Protein AF-A0A9P8F669-F1 (afdb_monomer_lite)

Radius of gyration: 32.24 Å; chains: 1; bounding box: 58×92×67 Å

Foldseek 3Di:
DDDDDDDDPPPPPPPDPCPPDDPPPPVVCPPPDDDDDDPDDDDPVNLVVLQPPPDPPPPDDDDDDDDDDDPDPDFDWHWDWDQDPNDIDIDTHTDDDPDVPDPDPPPPPDPVNVVVVVVVVVVVVVVVCPVLAVHWDWDDDPQWIWIQGPPPGIDIDGFDDDDPPDDGPPDD

InterPro domains:
  IPR009011 Mannose-6-phosphate receptor binding domain superfamily [G3DSA:2.70.130.10] (133-169)
  IPR012913 Protein OS9-like domain [PF07915] (134-159)
  IPR045149 Protein OS-9-like [PTHR15414] (5-159)

Sequence (172 aa):
MRSFWALPAVLRLVVAAQNSFSVQDDVLAFPQFSVDFPEGHVSTLQAQEKLDLPTSDSDSDLSHRDTNPPASDKPQYDYEELVLANQHYLCQIPRLVDQPPSSHPNETLSKQDHEKELARANTRGWQLLKGMQGNCIYYWSGWWSYRYCYGQGVKQFHQLPPSQGVPVYPPV

Secondary structure (DSSP, 8-state):
----------------------TT--TTS-S-------SS---HHHHHHHHHS--S-----------------SPPEEEEEEEETTEEEEEEEE-----SS-S--TT---HHHHHHHHHHHHHHHHHHHGGGTT-EEEEEETTEEEEEETTTEEEEEPPPPP-TTS--SS--

Structure (mmCIF, N/CA/C/O backbone):
data_AF-A0A9P8F669-F1
#
_entry.id   AF-A0A9P8F669-F1
#
loop_
_atom_site.group_PDB
_atom_site.id
_atom_site.type_symbol
_atom_site.label_atom_id
_atom_site.label_alt_id
_atom_site.label_comp_id
_atom_site.label_asym_id
_atom_site.label_entity_id
_atom_site.label_seq_id
_atom_site.pdbx_PDB_ins_code
_atom_site.Cartn_x
_atom_site.Cartn_y
_atom_site.Cartn_z
_atom_site.occupancy
_atom_site.B_iso_or_equiv
_atom_site.auth_seq_id
_atom_site.auth_comp_id
_atom_site.auth_asym_id
_atom_site.auth_atom_id
_atom_site.pdbx_PDB_model_num
ATOM 1 N N . MET A 1 1 ? -30.366 65.602 -16.262 1.00 43.53 1 MET A N 1
ATOM 2 C CA . MET A 1 1 ? -29.744 64.538 -17.089 1.00 43.53 1 MET A CA 1
ATOM 3 C C . MET A 1 1 ? -28.293 64.440 -16.623 1.00 43.53 1 MET A C 1
ATOM 5 O O . MET A 1 1 ? -27.642 65.464 -16.648 1.00 43.53 1 MET A O 1
ATOM 9 N N . ARG A 1 2 ? -27.724 63.351 -16.104 1.00 46.19 2 ARG A N 1
ATOM 10 C CA . ARG A 1 2 ? -27.931 61.909 -16.291 1.00 46.19 2 ARG A CA 1
ATOM 11 C C . ARG A 1 2 ? -27.556 61.217 -14.970 1.00 46.19 2 ARG A C 1
ATOM 13 O O . ARG A 1 2 ? -26.589 61.619 -14.333 1.00 46.19 2 ARG A O 1
ATOM 20 N N . SER A 1 3 ? -28.336 60.220 -14.568 1.00 47.25 3 SER A N 1
ATOM 21 C CA . SER A 1 3 ? -28.068 59.402 -13.383 1.00 47.25 3 SER A CA 1
ATOM 22 C C . SER A 1 3 ? -27.142 58.250 -13.784 1.00 47.25 3 SER A C 1
ATOM 24 O O . SER A 1 3 ? -27.431 57.562 -14.765 1.00 47.25 3 SER A O 1
ATOM 26 N N . PHE A 1 4 ? -26.023 58.068 -13.083 1.00 52.44 4 PHE A N 1
ATOM 27 C CA . PHE A 1 4 ? -25.123 56.932 -13.285 1.00 52.44 4 PHE A CA 1
ATOM 28 C C . PHE A 1 4 ? -25.533 55.814 -12.329 1.00 52.44 4 PHE A C 1
ATOM 30 O O . PHE A 1 4 ? -25.301 55.889 -11.126 1.00 52.44 4 PHE A O 1
ATOM 37 N N . TRP A 1 5 ? -26.170 54.783 -12.877 1.00 53.81 5 TRP A N 1
ATOM 38 C CA . 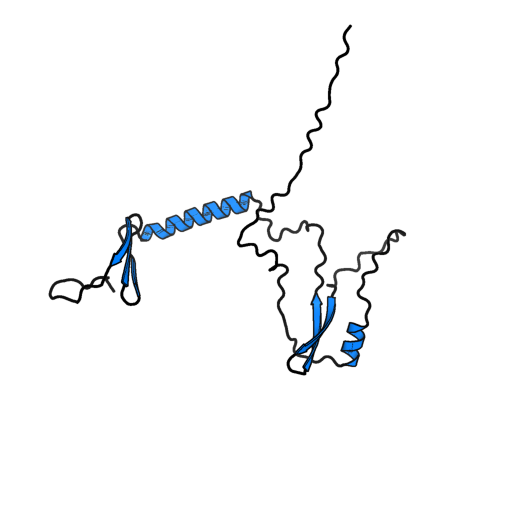TRP A 1 5 ? -26.433 53.537 -12.170 1.00 53.81 5 TRP A CA 1
ATOM 39 C C . TRP A 1 5 ? -25.140 52.720 -12.116 1.00 53.81 5 TRP A C 1
ATOM 41 O O . TRP A 1 5 ? -24.683 52.224 -13.143 1.00 53.81 5 TRP A O 1
ATOM 51 N N . ALA A 1 6 ? -24.549 52.581 -10.931 1.00 58.72 6 ALA A N 1
ATOM 52 C CA . ALA A 1 6 ? -23.499 51.602 -10.677 1.00 58.72 6 ALA A CA 1
ATOM 53 C C . ALA A 1 6 ? -24.143 50.364 -10.038 1.00 58.72 6 ALA A C 1
ATOM 55 O O . ALA A 1 6 ? -24.607 50.413 -8.901 1.00 58.72 6 ALA A O 1
ATOM 56 N N . LEU A 1 7 ? -24.214 49.266 -10.790 1.00 55.38 7 LEU A N 1
ATOM 57 C CA . LEU A 1 7 ? -24.620 47.957 -10.276 1.00 55.38 7 LEU A CA 1
ATOM 58 C C . LEU A 1 7 ? -23.427 47.317 -9.547 1.00 55.38 7 LEU A C 1
ATOM 60 O O . LEU A 1 7 ? -22.376 47.153 -10.171 1.00 55.38 7 LEU A O 1
ATOM 64 N N . PRO A 1 8 ? -23.545 46.919 -8.268 1.00 56.56 8 PRO A N 1
ATOM 65 C CA . PRO A 1 8 ? -22.508 46.134 -7.620 1.00 56.56 8 PRO A CA 1
ATOM 66 C C . PRO A 1 8 ? -22.568 44.695 -8.148 1.00 56.56 8 PRO A C 1
ATOM 68 O O . PRO A 1 8 ? -23.527 43.962 -7.905 1.00 56.56 8 PRO A O 1
ATOM 71 N N . ALA A 1 9 ? -21.536 44.280 -8.881 1.00 58.75 9 ALA A N 1
ATOM 72 C CA . ALA A 1 9 ? -21.325 42.879 -9.218 1.00 58.75 9 ALA A CA 1
ATOM 73 C C . ALA A 1 9 ? -20.866 42.138 -7.953 1.00 58.75 9 ALA A C 1
ATOM 75 O O . ALA A 1 9 ? -19.696 42.183 -7.576 1.00 58.75 9 ALA A O 1
ATOM 76 N N . VAL A 1 10 ? -21.799 41.481 -7.261 1.00 61.81 10 VAL A N 1
ATOM 77 C CA . VAL A 1 10 ? -21.476 40.596 -6.136 1.00 61.81 10 VAL A CA 1
ATOM 78 C C . VAL A 1 10 ? -20.915 39.296 -6.710 1.00 61.81 10 VAL A C 1
ATOM 80 O O . VAL A 1 10 ? -21.661 38.399 -7.097 1.00 61.81 10 VAL A O 1
ATOM 83 N N . LEU A 1 11 ? -19.588 39.195 -6.787 1.00 60.66 11 LEU A N 1
ATOM 84 C CA . LEU A 1 11 ? -18.909 37.950 -7.128 1.00 60.66 11 LEU A CA 1
ATOM 85 C C . LEU A 1 11 ? -19.005 37.008 -5.917 1.00 60.66 11 LEU A C 1
ATOM 87 O O . LEU A 1 11 ? -18.256 37.132 -4.949 1.00 60.66 11 LEU A O 1
ATOM 91 N N . ARG A 1 12 ? -19.965 36.078 -5.939 1.00 56.50 12 ARG A N 1
ATOM 92 C CA . ARG A 1 12 ? -20.011 34.959 -4.988 1.00 56.50 12 ARG A CA 1
ATOM 93 C C . ARG A 1 12 ? -18.844 34.025 -5.314 1.00 56.50 12 ARG A C 1
ATOM 95 O O . ARG A 1 12 ? -18.973 33.138 -6.150 1.00 56.50 12 ARG A O 1
ATOM 102 N N . LEU A 1 13 ? -17.696 34.244 -4.675 1.00 56.94 13 LEU A N 1
ATOM 103 C CA . LEU A 1 13 ? -16.616 33.261 -4.641 1.00 56.94 13 LEU A CA 1
ATOM 104 C C . LEU A 1 13 ? -17.102 32.079 -3.801 1.00 56.94 13 LEU A C 1
ATOM 106 O O . LEU A 1 13 ? -17.056 32.105 -2.573 1.00 56.94 13 LEU A O 1
ATOM 110 N N . VAL A 1 14 ? -17.635 31.062 -4.472 1.00 56.59 14 VAL A N 1
ATOM 111 C CA . VAL A 1 14 ? -17.856 29.756 -3.858 1.00 56.59 14 VAL A CA 1
ATOM 112 C C . VAL A 1 14 ? -16.472 29.151 -3.651 1.00 56.59 14 VAL A C 1
ATOM 114 O O . VAL A 1 14 ? -15.839 28.694 -4.601 1.00 56.59 14 VAL A O 1
ATOM 117 N N . VAL A 1 15 ? -15.975 29.188 -2.415 1.00 59.38 15 VAL A N 1
ATOM 118 C CA . VAL A 1 15 ? -14.815 28.390 -2.009 1.00 59.38 15 VAL A CA 1
ATOM 119 C C . VAL A 1 15 ? -15.313 26.956 -1.874 1.00 59.38 15 VAL A C 1
ATOM 121 O O . VAL A 1 15 ? -15.691 26.505 -0.798 1.00 59.38 15 VAL A O 1
ATOM 124 N N . ALA A 1 16 ? -15.394 26.254 -3.000 1.00 52.75 16 ALA A N 1
ATOM 125 C CA . ALA A 1 16 ? -15.506 24.809 -2.974 1.00 52.75 16 ALA A CA 1
ATOM 126 C C . ALA A 1 16 ? -14.132 24.280 -2.553 1.00 52.75 16 ALA A C 1
ATOM 128 O O . ALA A 1 16 ? -13.165 24.389 -3.311 1.00 52.75 16 ALA A O 1
ATOM 129 N N . ALA A 1 17 ? -14.030 23.758 -1.329 1.00 58.69 17 ALA A N 1
ATOM 130 C CA . ALA A 1 17 ? -12.893 22.940 -0.947 1.00 58.69 17 ALA A CA 1
ATOM 131 C C . ALA A 1 17 ? -12.861 21.759 -1.922 1.00 58.69 17 ALA A C 1
ATOM 133 O O . ALA A 1 17 ? -13.748 20.908 -1.918 1.00 58.69 17 ALA A O 1
ATOM 134 N N . GLN A 1 18 ? -11.892 21.764 -2.835 1.00 54.50 18 GLN A N 1
ATOM 135 C CA . GLN A 1 18 ? -11.634 20.618 -3.691 1.00 54.50 18 GLN A CA 1
ATOM 136 C C . GLN A 1 18 ? -11.018 19.538 -2.805 1.00 54.50 18 GLN A C 1
ATOM 138 O O . GLN A 1 18 ? -9.798 19.414 -2.737 1.00 54.50 18 GLN A O 1
ATOM 143 N N . ASN A 1 19 ? -11.860 18.783 -2.101 1.00 56.00 19 ASN A N 1
ATOM 144 C CA . ASN A 1 19 ? -11.466 17.458 -1.656 1.00 56.00 19 ASN A CA 1
ATOM 145 C C . ASN A 1 19 ? -11.293 16.655 -2.943 1.00 56.00 19 ASN A C 1
ATOM 147 O O . ASN A 1 19 ? -12.267 16.320 -3.620 1.00 56.00 19 ASN A O 1
ATOM 151 N N . SER A 1 20 ? -10.042 16.480 -3.361 1.00 56.12 20 SER A N 1
ATOM 152 C CA . SER A 1 20 ? -9.702 15.638 -4.496 1.00 56.12 20 SER A CA 1
ATOM 153 C C . SER A 1 20 ? -10.124 14.222 -4.140 1.00 56.12 20 SER A C 1
ATOM 155 O O . SER A 1 20 ? -9.465 13.574 -3.339 1.00 56.12 20 SER A O 1
ATOM 157 N N . PHE A 1 21 ? -11.244 13.768 -4.692 1.00 51.84 21 PHE A N 1
ATOM 158 C CA . PHE A 1 21 ? -11.675 12.389 -4.538 1.00 51.84 21 PHE A CA 1
ATOM 159 C C . PHE A 1 21 ? -10.648 11.485 -5.227 1.00 51.84 21 PHE A C 1
ATOM 161 O O . PHE A 1 21 ? -10.566 11.461 -6.459 1.00 51.84 21 PHE A O 1
ATOM 168 N N . SER A 1 22 ? -9.834 10.783 -4.442 1.00 59.44 22 SER A N 1
ATOM 169 C CA . SER A 1 22 ? -9.031 9.673 -4.933 1.00 59.44 22 SER A CA 1
ATOM 170 C C . SER A 1 22 ? -9.864 8.400 -4.857 1.00 59.44 22 SER A C 1
ATOM 172 O O . SER A 1 22 ? -10.496 8.128 -3.845 1.00 59.44 22 SER A O 1
ATOM 174 N N . VAL A 1 23 ? -9.832 7.563 -5.895 1.00 63.91 23 VAL A N 1
ATOM 175 C CA . VAL A 1 23 ? -10.474 6.231 -5.850 1.00 63.91 23 VAL A CA 1
ATOM 176 C C . VAL A 1 23 ? -9.793 5.321 -4.810 1.00 63.91 23 VAL A C 1
ATOM 178 O O . VAL A 1 23 ? -10.339 4.289 -4.437 1.00 63.91 23 VAL A O 1
ATOM 181 N N . GLN A 1 24 ? -8.595 5.694 -4.346 1.00 61.50 24 GLN A N 1
ATOM 182 C CA . GLN A 1 24 ? -7.887 5.024 -3.255 1.00 61.50 24 GLN A CA 1
ATOM 183 C C . GLN A 1 24 ? -8.327 5.515 -1.869 1.00 61.50 24 GLN A C 1
ATOM 185 O O . GLN A 1 24 ? -8.037 4.837 -0.886 1.00 61.50 24 GLN A O 1
ATOM 190 N N . ASP A 1 25 ? -9.020 6.654 -1.785 1.00 64.31 25 ASP A N 1
ATOM 191 C CA . ASP A 1 25 ? -9.564 7.156 -0.528 1.00 64.31 25 ASP A CA 1
ATOM 192 C C . ASP A 1 25 ? -10.888 6.437 -0.271 1.00 64.31 25 ASP A C 1
ATOM 194 O O . ASP A 1 25 ? -11.966 6.868 -0.690 1.00 64.31 25 ASP A O 1
ATOM 198 N N . ASP 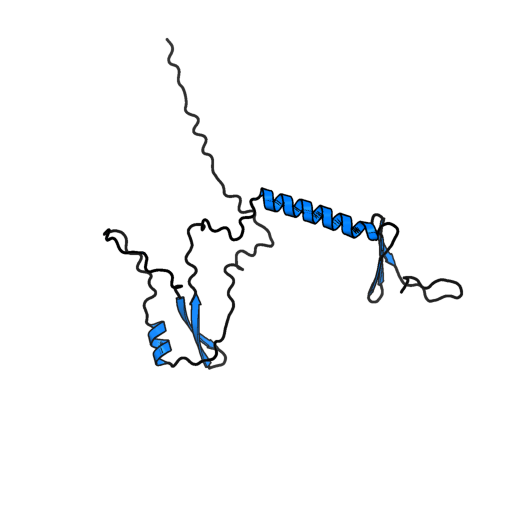A 1 26 ? -10.799 5.283 0.386 1.00 71.56 26 ASP A N 1
ATOM 199 C CA . ASP A 1 26 ? -11.971 4.601 0.915 1.00 71.56 26 ASP A CA 1
ATOM 200 C C . ASP A 1 26 ? -12.552 5.448 2.053 1.00 71.56 26 ASP A C 1
ATOM 202 O O . ASP A 1 26 ? -12.071 5.446 3.186 1.00 71.56 26 ASP A O 1
ATOM 206 N N . VAL A 1 27 ? -13.593 6.212 1.727 1.00 69.19 27 VAL A N 1
ATOM 207 C CA . VAL A 1 27 ? -14.302 7.092 2.664 1.00 69.19 27 VAL A CA 1
ATOM 208 C C . VAL A 1 27 ? -14.937 6.338 3.836 1.00 69.19 27 VAL A C 1
ATOM 210 O O . VAL A 1 27 ? -15.269 6.968 4.833 1.00 69.19 27 VAL A O 1
ATOM 213 N N . LEU A 1 28 ? -15.103 5.013 3.735 1.00 71.19 28 LEU A N 1
ATOM 214 C CA . LEU A 1 28 ? -15.577 4.160 4.827 1.00 71.19 28 LEU A CA 1
ATOM 215 C C . LEU A 1 28 ? -14.429 3.545 5.637 1.00 71.19 28 LEU A C 1
ATOM 217 O O . LEU A 1 28 ? -14.676 2.968 6.693 1.00 71.19 28 LEU A O 1
ATOM 221 N N . ALA A 1 29 ? -13.183 3.672 5.176 1.00 73.56 29 ALA A N 1
ATOM 222 C CA . ALA A 1 29 ? -12.011 3.197 5.904 1.00 73.56 29 ALA A CA 1
ATOM 223 C C . ALA A 1 29 ? -11.546 4.175 6.990 1.00 73.56 29 ALA A C 1
ATOM 225 O O . ALA A 1 29 ? -10.615 3.851 7.723 1.00 73.56 29 ALA A O 1
ATOM 226 N N . PHE A 1 30 ? -12.159 5.357 7.109 1.00 74.94 30 PHE A N 1
ATOM 227 C CA . PHE A 1 30 ? -11.846 6.322 8.157 1.00 74.94 30 PHE A CA 1
ATOM 228 C C . PHE A 1 30 ? -13.058 6.568 9.063 1.00 74.94 30 PHE A C 1
ATOM 230 O O . PHE A 1 30 ? -14.169 6.738 8.563 1.00 74.94 30 PHE A O 1
ATOM 237 N N . PRO A 1 31 ? -12.850 6.654 10.385 1.00 82.31 31 PRO A N 1
ATOM 238 C CA . PRO A 1 31 ? -11.575 6.480 11.089 1.00 82.31 31 PRO A CA 1
ATOM 239 C C . PRO A 1 31 ? -11.091 5.020 11.150 1.00 82.31 31 PRO A C 1
ATOM 241 O O . PRO A 1 31 ? -11.881 4.083 11.109 1.00 82.31 31 PRO A O 1
ATOM 244 N N . GLN A 1 32 ? -9.774 4.838 11.284 1.00 81.75 32 GLN A N 1
ATOM 245 C CA . GLN A 1 32 ? -9.161 3.521 11.479 1.00 81.75 32 GLN A CA 1
ATOM 246 C C . GLN A 1 32 ? -8.944 3.264 12.969 1.00 81.75 32 GLN A C 1
ATOM 248 O O . GLN A 1 32 ? -8.377 4.105 13.668 1.00 81.75 32 GLN A O 1
ATOM 253 N N . PHE A 1 33 ? -9.346 2.084 13.439 1.00 86.44 33 PHE A N 1
ATOM 254 C CA . PHE A 1 33 ? -9.134 1.640 14.815 1.00 86.44 33 PHE A CA 1
ATOM 255 C C . PHE A 1 33 ? -8.248 0.392 14.855 1.00 86.44 33 PHE A C 1
ATOM 257 O O . PHE A 1 33 ? -8.283 -0.438 13.947 1.00 86.44 33 PHE A O 1
ATOM 264 N N . SER A 1 34 ? -7.483 0.247 15.939 1.00 90.50 34 SER A N 1
ATOM 265 C CA . SER A 1 34 ? -6.827 -1.009 16.316 1.00 90.50 34 SER A CA 1
ATOM 266 C C . SER A 1 34 ? -7.558 -1.601 17.514 1.00 90.50 34 SER A C 1
ATOM 268 O O . SER A 1 34 ? -7.939 -0.867 18.426 1.00 90.50 34 SER A O 1
ATOM 270 N N . VAL A 1 35 ? -7.769 -2.917 17.506 1.00 92.56 35 VAL A N 1
ATOM 271 C CA . VAL A 1 35 ? -8.388 -3.631 18.626 1.00 92.56 35 VAL A CA 1
ATOM 272 C C . VAL A 1 35 ? -7.285 -4.231 19.484 1.00 92.56 35 VAL A C 1
ATOM 274 O O . VAL A 1 35 ? -6.608 -5.165 19.056 1.00 92.56 35 VAL A O 1
ATOM 277 N N . ASP A 1 36 ? -7.147 -3.718 20.703 1.00 94.12 36 ASP A N 1
ATOM 278 C CA . ASP A 1 36 ? -6.188 -4.208 21.687 1.00 94.12 36 ASP A CA 1
ATOM 279 C C . ASP A 1 36 ? -6.915 -4.926 22.831 1.00 94.12 36 ASP A C 1
ATOM 281 O O . ASP A 1 36 ? -7.879 -4.411 23.399 1.00 94.12 36 ASP A O 1
ATOM 285 N N . PHE A 1 37 ? -6.433 -6.119 23.190 1.00 91.81 37 PHE A N 1
ATOM 286 C CA . PHE A 1 37 ? -6.932 -6.896 24.327 1.00 91.81 37 PHE A CA 1
ATOM 287 C C . PHE A 1 37 ? -5.944 -6.764 25.494 1.00 91.81 37 PHE A C 1
ATOM 289 O O . PHE A 1 37 ? -4.922 -7.455 25.497 1.00 91.81 37 PHE A O 1
ATOM 296 N N . PRO A 1 38 ? -6.190 -5.867 26.466 1.00 89.62 38 PRO A N 1
ATOM 297 C CA . PRO A 1 38 ? -5.254 -5.637 27.559 1.00 89.62 38 PRO A CA 1
ATOM 298 C C . PRO A 1 38 ? -5.158 -6.852 28.490 1.00 89.62 38 PRO A C 1
ATOM 300 O O . PRO A 1 38 ? -6.143 -7.550 28.734 1.00 89.62 38 PRO A O 1
ATOM 303 N N . GLU A 1 39 ? -3.971 -7.071 29.062 1.00 85.88 39 GLU A N 1
ATOM 304 C CA . GLU A 1 39 ? -3.770 -8.075 30.108 1.00 85.88 39 GLU A CA 1
ATOM 305 C C . GLU A 1 39 ? -4.513 -7.647 31.382 1.00 85.88 39 GLU A C 1
ATOM 307 O O . GLU A 1 39 ? -4.101 -6.737 32.102 1.00 85.88 39 GLU A O 1
ATOM 312 N N . GLY A 1 40 ? -5.653 -8.278 31.648 1.00 85.50 40 GLY A N 1
ATOM 313 C CA . GLY A 1 40 ? -6.492 -7.956 32.793 1.00 85.50 40 GLY A CA 1
ATOM 314 C C . GLY A 1 40 ? -7.887 -8.552 32.669 1.00 85.50 40 GLY A C 1
ATOM 315 O O . GLY A 1 40 ? -8.240 -9.159 31.662 1.00 85.50 40 GLY A O 1
ATOM 316 N N . HIS A 1 41 ? -8.689 -8.387 33.716 1.00 88.44 41 HIS A N 1
ATOM 317 C CA . HIS A 1 41 ? -10.102 -8.743 33.695 1.00 88.44 41 HIS A CA 1
ATOM 318 C C . HIS A 1 41 ? -10.926 -7.600 34.276 1.00 88.44 41 HIS A C 1
ATOM 320 O O . HIS A 1 41 ? -10.475 -6.880 35.167 1.00 88.44 41 HIS A O 1
ATOM 326 N N . VAL A 1 42 ? -12.144 -7.449 33.766 1.00 90.62 42 VAL A N 1
ATOM 327 C CA . VAL A 1 42 ? -13.144 -6.522 34.294 1.00 90.62 42 VAL A CA 1
ATOM 328 C C . VAL A 1 42 ? -14.266 -7.367 34.873 1.00 90.62 42 VAL A C 1
ATOM 330 O O . VAL A 1 42 ? -14.752 -8.290 34.223 1.00 90.62 42 VAL A O 1
ATOM 333 N N . SER A 1 43 ? -14.643 -7.097 36.120 1.00 93.00 43 SER A N 1
ATOM 334 C CA . SER A 1 43 ? -15.765 -7.800 36.746 1.00 93.00 43 SER A CA 1
ATOM 335 C C . SER A 1 43 ? -17.102 -7.339 36.162 1.00 93.00 43 SER A C 1
ATOM 337 O O . SER A 1 43 ? -17.226 -6.206 35.701 1.00 93.00 43 SER A O 1
ATOM 339 N N . THR A 1 44 ? -18.134 -8.182 36.240 1.00 90.06 44 THR A N 1
ATOM 340 C CA . THR A 1 44 ? -19.479 -7.857 35.731 1.00 90.06 44 THR A CA 1
ATOM 341 C C . THR A 1 44 ? -20.049 -6.579 36.351 1.00 90.06 44 THR A C 1
ATOM 343 O O . THR A 1 44 ? -20.675 -5.791 35.656 1.00 90.06 44 THR A O 1
ATOM 346 N N . LEU A 1 45 ? -19.787 -6.330 37.640 1.00 92.38 45 LEU A N 1
ATOM 347 C CA . LEU A 1 45 ? -20.244 -5.112 38.319 1.00 92.38 45 LEU A CA 1
ATOM 348 C C . LEU A 1 45 ? -19.564 -3.854 37.765 1.00 92.38 45 LEU A C 1
ATOM 350 O O . LEU A 1 45 ? -20.235 -2.860 37.522 1.00 92.38 45 LEU A O 1
ATOM 354 N N . GLN A 1 46 ? -18.252 -3.914 37.523 1.00 91.81 46 GLN A N 1
ATOM 355 C CA . GLN A 1 46 ? -17.503 -2.804 36.921 1.00 91.81 46 GLN A CA 1
ATOM 356 C C . GLN A 1 46 ? -17.901 -2.571 35.464 1.00 91.81 46 GLN A C 1
ATOM 358 O O . GLN A 1 46 ? -17.902 -1.435 35.000 1.00 91.81 46 GLN A O 1
ATOM 363 N N . ALA A 1 47 ? -18.212 -3.643 34.732 1.00 92.44 47 ALA A N 1
ATOM 364 C CA . ALA A 1 47 ? -18.716 -3.532 33.373 1.00 92.44 47 ALA A CA 1
ATOM 365 C C . ALA A 1 47 ? -20.079 -2.836 33.362 1.00 92.44 47 ALA A C 1
ATOM 367 O O . ALA A 1 47 ? -20.247 -1.863 32.635 1.00 92.44 47 ALA A O 1
ATOM 368 N N . GLN A 1 48 ? -20.998 -3.257 34.234 1.00 93.06 48 GLN A N 1
ATOM 369 C CA . GLN A 1 48 ? -22.319 -2.647 34.342 1.00 93.06 48 GLN A CA 1
ATOM 370 C C . GLN A 1 48 ? -22.240 -1.174 34.752 1.00 93.06 48 GLN A C 1
ATOM 372 O O . GLN A 1 48 ? -22.878 -0.335 34.130 1.00 93.06 48 GLN A O 1
ATOM 377 N N . GLU A 1 49 ? -21.395 -0.840 35.732 1.00 93.81 49 GLU A N 1
ATOM 378 C CA . GLU A 1 49 ? -21.161 0.550 36.136 1.00 93.81 49 GLU A CA 1
ATOM 379 C C . GLU A 1 49 ? -20.717 1.416 34.950 1.00 93.81 49 GLU A C 1
ATOM 381 O O . GLU A 1 49 ? -21.179 2.542 34.805 1.00 93.81 49 GLU A O 1
ATOM 386 N N . LYS A 1 50 ? -19.855 0.887 34.072 1.00 91.62 50 LYS A N 1
ATOM 387 C CA . LYS A 1 50 ? -19.383 1.603 32.881 1.00 91.62 50 LYS A CA 1
ATOM 388 C C . LYS A 1 50 ? -20.432 1.719 31.776 1.00 91.62 50 LYS A C 1
ATOM 390 O O . LYS A 1 50 ? -20.421 2.718 31.066 1.00 91.62 50 LYS A O 1
ATOM 395 N N . LEU A 1 51 ? -21.304 0.722 31.633 1.00 91.94 51 LEU A N 1
ATOM 396 C CA . LEU A 1 51 ? -22.392 0.710 30.650 1.00 91.94 51 LEU A CA 1
ATOM 397 C C . LEU A 1 51 ? -23.559 1.624 31.060 1.00 91.94 51 LEU A C 1
ATOM 399 O O . LEU A 1 51 ? -24.203 2.211 30.198 1.00 91.94 51 LEU A O 1
ATOM 403 N N . ASP A 1 52 ? -23.809 1.769 32.364 1.00 88.75 52 ASP A N 1
ATOM 404 C CA . ASP A 1 52 ? -24.896 2.598 32.904 1.00 88.75 52 ASP A CA 1
ATOM 405 C C . ASP A 1 52 ? -24.536 4.095 32.980 1.00 88.75 52 ASP A C 1
ATOM 407 O O . ASP A 1 52 ? -25.410 4.936 33.215 1.00 88.75 52 ASP A O 1
ATOM 411 N N . LEU A 1 53 ? -23.258 4.454 32.801 1.00 80.50 53 LEU A N 1
ATOM 412 C CA . LEU A 1 53 ? -22.838 5.853 32.756 1.00 80.50 53 LEU A CA 1
ATOM 413 C C . LEU A 1 53 ? -23.489 6.545 31.547 1.00 80.50 53 LEU A C 1
ATOM 415 O O . LEU A 1 53 ? -23.282 6.109 30.414 1.00 80.50 53 LEU A O 1
ATOM 419 N N . PRO A 1 54 ? -24.230 7.652 31.746 1.00 61.56 54 PRO A N 1
ATOM 420 C CA . PRO A 1 54 ? -24.785 8.397 30.633 1.00 61.56 54 PRO A CA 1
ATOM 421 C C . PRO A 1 54 ? -23.638 8.931 29.776 1.00 61.56 54 PRO A C 1
ATOM 423 O O . PRO A 1 54 ? -22.800 9.711 30.242 1.00 61.56 54 PRO A O 1
ATOM 426 N N . THR A 1 55 ? -23.623 8.515 28.509 1.00 58.28 55 THR A N 1
ATOM 427 C CA . THR A 1 55 ? -22.888 9.185 27.440 1.00 58.28 55 THR A CA 1
ATOM 428 C C . THR A 1 55 ? -23.100 10.681 27.602 1.00 58.28 55 THR A C 1
ATOM 430 O O . THR A 1 55 ? -24.246 11.129 27.633 1.00 58.28 55 THR A O 1
ATOM 433 N N . SER A 1 56 ? -22.024 11.444 27.790 1.00 53.22 56 SER A N 1
ATOM 434 C CA . SER A 1 56 ? -22.076 12.889 28.033 1.00 53.22 56 SER A CA 1
ATOM 435 C C . SER A 1 56 ? -22.477 13.647 26.759 1.00 53.22 56 SER A C 1
ATOM 437 O O . SER A 1 56 ? -21.700 14.433 26.238 1.00 53.22 56 SER A O 1
ATOM 439 N N . ASP A 1 57 ? -23.682 13.383 26.262 1.00 50.31 57 ASP A N 1
ATOM 440 C CA . ASP A 1 57 ? -24.389 14.111 25.215 1.00 50.31 57 ASP A CA 1
ATOM 441 C C . ASP A 1 57 ? -25.541 14.857 25.892 1.00 50.31 57 ASP A C 1
ATOM 443 O O . ASP A 1 57 ? -26.714 14.497 25.810 1.00 50.31 57 ASP A O 1
ATOM 447 N N . SER A 1 58 ? -25.193 15.904 26.630 1.00 39.12 58 SER A N 1
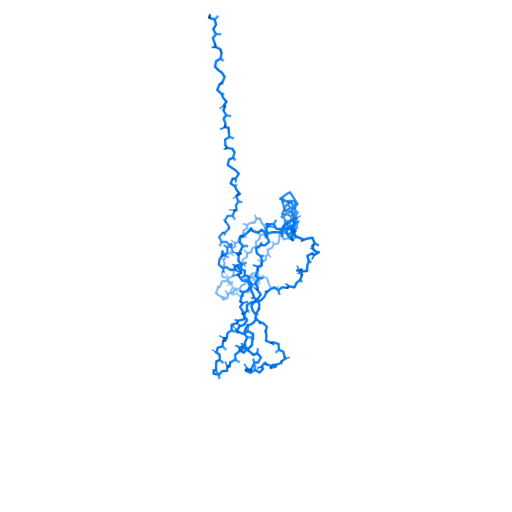ATOM 448 C CA . SER A 1 58 ? -26.136 16.966 26.958 1.00 39.12 58 SER A CA 1
ATOM 449 C C . SER A 1 58 ? -25.664 18.218 26.241 1.00 39.12 58 SER A C 1
ATOM 451 O O . SER A 1 58 ? -24.991 19.073 26.817 1.00 39.12 58 SER A O 1
ATOM 453 N N . ASP A 1 59 ? -26.005 18.284 24.958 1.00 46.31 59 ASP A N 1
ATOM 454 C CA . ASP A 1 59 ? -25.974 19.495 24.150 1.00 46.31 59 ASP A CA 1
ATOM 455 C C . ASP A 1 59 ? -27.125 20.397 24.639 1.00 46.31 59 ASP A C 1
ATOM 457 O O . ASP A 1 59 ? -28.228 20.425 24.094 1.00 46.31 59 ASP A O 1
ATOM 461 N N . SER A 1 60 ? -26.919 21.040 25.791 1.00 37.94 60 SER A N 1
ATOM 462 C CA . SER A 1 60 ? -27.838 22.030 26.348 1.00 37.94 60 SER A CA 1
ATOM 463 C C . SER A 1 60 ? -27.325 23.431 26.040 1.00 37.94 60 SER A C 1
ATOM 465 O O . SER A 1 60 ? -26.433 23.964 26.702 1.00 37.94 60 SER A O 1
ATOM 467 N N . ASP A 1 61 ? -27.939 23.975 24.999 1.00 39.09 61 ASP A N 1
ATOM 468 C CA . ASP A 1 61 ? -28.027 25.367 24.588 1.00 39.09 61 ASP A CA 1
ATOM 469 C C . ASP A 1 61 ? -28.010 26.380 25.761 1.00 39.09 61 ASP A C 1
ATOM 471 O O . ASP A 1 61 ? -28.799 26.303 26.702 1.00 39.09 61 ASP A O 1
ATOM 475 N N . LEU A 1 62 ? -27.088 27.345 25.649 1.00 45.25 62 LEU A N 1
ATOM 476 C CA . LEU A 1 62 ? -27.082 28.708 26.204 1.00 45.25 62 LEU A CA 1
ATOM 477 C C . LEU A 1 62 ? -27.549 28.925 27.661 1.00 45.25 62 LEU A C 1
ATOM 479 O O . LEU A 1 62 ? -28.706 29.233 27.933 1.00 45.25 62 LEU A O 1
ATOM 483 N N . SER A 1 63 ? -26.589 29.028 28.584 1.00 44.53 63 SER A N 1
ATOM 484 C CA . SER A 1 63 ? -26.258 30.283 29.298 1.00 44.53 63 SER A CA 1
ATOM 485 C C . SER A 1 63 ? -25.478 30.006 30.585 1.00 44.53 63 SER A C 1
ATOM 487 O O . SER A 1 63 ? -25.966 29.363 31.501 1.00 44.53 63 SER A O 1
ATOM 489 N N . HIS A 1 64 ? -24.248 30.514 30.633 1.00 37.88 64 HIS A N 1
ATOM 490 C CA . HIS A 1 64 ? -23.650 31.287 31.728 1.00 37.88 64 HIS A CA 1
ATOM 491 C C . HIS A 1 64 ? -22.128 31.179 31.633 1.00 37.88 64 HIS A C 1
ATOM 493 O O . HIS A 1 64 ? -21.527 30.124 31.806 1.00 37.88 64 HIS A O 1
ATOM 499 N N . ARG A 1 65 ? -21.509 32.323 31.320 1.00 51.19 65 ARG A N 1
ATOM 500 C CA . ARG A 1 65 ? -20.081 32.547 31.518 1.00 51.19 65 ARG A CA 1
ATOM 501 C C . ARG A 1 65 ? -19.783 32.344 32.997 1.00 51.19 65 ARG A C 1
ATOM 503 O O . ARG A 1 65 ? -20.208 33.172 33.794 1.00 51.19 65 ARG A O 1
ATOM 510 N N . ASP A 1 66 ? -18.984 31.336 33.307 1.00 38.72 66 ASP A N 1
ATOM 511 C CA . ASP A 1 66 ? -18.084 31.412 34.442 1.00 38.72 66 ASP A CA 1
ATOM 512 C C . ASP A 1 66 ? -16.709 30.872 34.073 1.00 38.72 66 ASP A C 1
ATOM 514 O O . ASP A 1 66 ? -16.537 29.910 33.325 1.00 38.72 66 ASP A O 1
ATOM 518 N N . THR A 1 67 ? -15.717 31.616 34.537 1.00 47.53 67 THR A N 1
ATOM 519 C CA . THR A 1 67 ? -14.323 31.525 34.127 1.00 47.53 67 THR A CA 1
ATOM 520 C C . THR A 1 67 ? -13.671 30.405 34.926 1.00 47.53 67 THR A C 1
ATOM 522 O O . THR A 1 67 ? -13.287 30.622 36.068 1.00 47.53 67 THR A O 1
ATOM 525 N N . ASN A 1 68 ? -13.540 29.217 34.337 1.00 40.81 68 ASN A N 1
ATOM 526 C CA . ASN A 1 68 ? -12.704 28.138 34.862 1.00 40.81 68 ASN A CA 1
ATOM 527 C C . ASN A 1 68 ? -11.804 27.587 33.740 1.00 40.81 68 ASN A C 1
ATOM 529 O O . ASN A 1 68 ? -12.234 27.538 32.586 1.00 40.81 68 ASN A O 1
ATOM 533 N N . PRO A 1 69 ? -10.543 27.222 34.040 1.00 43.84 69 PRO A N 1
ATOM 534 C CA . PRO A 1 69 ? -9.595 26.728 33.041 1.00 43.84 69 PRO A CA 1
ATOM 535 C C . PRO A 1 69 ? -10.106 25.416 32.417 1.00 43.84 69 PRO A C 1
ATOM 537 O O . PRO A 1 69 ? -10.793 24.659 33.107 1.00 43.84 69 PRO A O 1
ATOM 540 N N . PRO A 1 70 ? -9.796 25.115 31.139 1.00 47.53 70 PRO A N 1
ATOM 541 C CA . PRO A 1 70 ? -10.344 23.945 30.467 1.00 47.53 70 PRO A CA 1
ATOM 542 C C . PRO A 1 70 ? -9.741 22.675 31.072 1.00 47.53 70 PRO A C 1
ATOM 544 O O . PRO A 1 70 ? -8.631 22.263 30.744 1.00 47.53 70 PRO A O 1
ATOM 547 N N . ALA A 1 71 ? -10.482 22.040 31.973 1.00 53.16 71 ALA A N 1
ATOM 548 C CA . ALA A 1 71 ? -10.244 20.667 32.379 1.00 53.16 71 ALA A CA 1
ATOM 549 C C . ALA A 1 71 ? -10.795 19.741 31.287 1.00 53.16 71 ALA A C 1
ATOM 551 O O . ALA A 1 71 ? -11.881 19.197 31.436 1.00 53.16 71 ALA A O 1
ATOM 552 N N . SER A 1 72 ? -10.093 19.593 30.163 1.00 54.50 72 SER A N 1
ATOM 553 C CA . SER A 1 72 ? -10.484 18.600 29.157 1.00 54.50 72 SER A CA 1
ATOM 554 C C . SER A 1 72 ? -9.311 18.214 28.267 1.00 54.50 72 SER A C 1
ATOM 556 O O . SER A 1 72 ? -9.204 18.670 27.137 1.00 54.50 72 SER A O 1
ATOM 558 N N . ASP A 1 73 ? -8.438 17.359 28.795 1.00 60.38 73 ASP A N 1
ATOM 559 C CA . ASP A 1 73 ? -7.394 16.684 28.009 1.00 60.38 73 ASP A CA 1
ATOM 560 C C . ASP A 1 73 ? -7.444 15.158 28.216 1.00 60.38 73 ASP A C 1
ATOM 562 O O . ASP A 1 73 ? -6.469 14.437 28.020 1.00 60.38 73 ASP A O 1
ATOM 566 N N . LYS A 1 74 ? -8.592 14.644 28.685 1.00 63.19 74 LYS A N 1
ATOM 567 C CA . LYS A 1 74 ? -8.834 13.202 28.784 1.00 63.19 74 LYS A CA 1
ATOM 568 C C . LYS A 1 74 ? -9.659 12.756 27.577 1.00 63.19 74 LYS A C 1
ATOM 570 O O . LYS A 1 74 ? -10.715 13.344 27.354 1.00 63.19 74 LYS A O 1
ATOM 575 N N . PRO A 1 75 ? -9.218 11.728 26.829 1.00 72.06 75 PRO A N 1
ATOM 576 C CA . PRO A 1 75 ? -10.019 11.166 25.750 1.00 72.06 75 PRO A CA 1
ATOM 577 C C . PRO A 1 75 ? -11.352 10.655 26.303 1.00 72.06 75 PRO A C 1
ATOM 579 O O . PRO A 1 75 ? -11.388 9.988 27.341 1.00 72.06 75 PRO A O 1
ATOM 582 N N . GLN A 1 76 ? -12.440 11.009 25.622 1.00 87.00 76 GLN A N 1
ATOM 583 C CA . GLN A 1 76 ? -13.775 10.513 25.930 1.00 87.00 76 GLN A CA 1
ATOM 584 C C . GLN A 1 76 ? -13.949 9.134 25.289 1.00 87.00 76 GLN A C 1
ATOM 586 O O . GLN A 1 76 ? -13.455 8.894 24.188 1.00 87.00 76 GLN A O 1
ATOM 591 N N . TYR A 1 77 ? -14.629 8.225 25.983 1.00 89.69 77 TYR A N 1
ATOM 592 C CA . TYR A 1 77 ? -14.854 6.861 25.516 1.00 89.69 77 TYR A CA 1
ATOM 593 C C . TYR A 1 77 ? -16.328 6.498 25.619 1.00 89.69 77 TYR A C 1
ATOM 595 O O . TYR A 1 77 ? -16.990 6.896 26.579 1.00 89.69 77 TYR A O 1
ATOM 603 N N . ASP A 1 78 ? -16.781 5.695 24.667 1.00 91.31 78 ASP A N 1
ATOM 604 C CA . ASP A 1 78 ? -18.011 4.923 24.743 1.00 91.31 78 ASP A CA 1
ATOM 605 C C . ASP A 1 78 ? -17.711 3.509 25.226 1.00 91.31 78 ASP A C 1
ATOM 607 O O . ASP A 1 78 ? -16.634 2.959 24.972 1.00 91.31 78 ASP A O 1
ATOM 611 N N . TYR A 1 79 ? -18.661 2.930 25.951 1.00 94.50 79 TYR A N 1
ATOM 612 C CA . TYR A 1 79 ? -18.562 1.569 26.451 1.00 94.50 79 TYR A CA 1
ATOM 613 C C . TYR A 1 79 ? -19.693 0.733 25.873 1.00 94.50 79 TYR A C 1
ATOM 615 O O . TYR A 1 79 ? -20.856 1.114 25.958 1.00 94.50 79 TYR A O 1
ATOM 623 N N . GLU A 1 80 ? -19.340 -0.418 25.312 1.00 93.88 80 GLU A N 1
ATOM 624 C CA . GLU A 1 80 ? -20.293 -1.356 24.723 1.00 93.88 80 GLU A CA 1
ATOM 625 C C . GLU A 1 80 ? -19.989 -2.782 25.182 1.00 93.88 80 GLU A C 1
ATOM 627 O O . GLU A 1 80 ? -18.835 -3.146 25.430 1.00 93.88 80 GLU A O 1
ATOM 632 N N . GLU A 1 81 ? -21.030 -3.601 25.305 1.00 94.25 81 GLU A N 1
ATOM 633 C CA . GLU A 1 81 ? -20.889 -5.019 25.618 1.00 94.25 81 GLU A CA 1
ATOM 634 C C . GLU A 1 81 ? -20.807 -5.845 24.331 1.00 94.25 81 GLU A C 1
ATOM 636 O O . GLU A 1 81 ? -21.666 -5.752 23.453 1.00 94.25 81 GLU A O 1
ATOM 641 N N . LEU A 1 82 ? -19.790 -6.701 24.242 1.00 94.00 82 LEU A N 1
ATOM 642 C CA . LEU A 1 82 ? -19.594 -7.626 23.133 1.00 94.00 82 LEU A CA 1
ATOM 643 C C . LEU A 1 82 ? -19.589 -9.066 23.643 1.00 94.00 82 LEU A C 1
ATOM 645 O O . LEU A 1 82 ? -18.833 -9.420 24.546 1.00 94.00 82 LEU A O 1
ATOM 649 N N . VAL A 1 83 ? -20.372 -9.931 23.000 1.00 94.88 83 VAL A N 1
ATOM 650 C CA . VAL A 1 83 ? -20.346 -11.376 23.255 1.00 94.88 83 VAL A CA 1
ATOM 651 C C . VAL A 1 83 ? -19.622 -12.073 22.109 1.00 94.88 83 VAL A C 1
ATOM 653 O O . VAL A 1 83 ? -20.122 -12.130 20.987 1.00 94.88 83 VAL A O 1
ATOM 656 N N . LEU A 1 84 ? -18.448 -12.639 22.391 1.00 92.94 84 LEU A N 1
ATOM 657 C CA . LEU A 1 84 ? -17.629 -13.356 21.413 1.00 92.94 84 LEU A CA 1
ATOM 658 C C . LEU A 1 84 ? -17.293 -14.749 21.948 1.00 92.94 84 LEU A C 1
ATOM 660 O O . LEU A 1 84 ? -16.793 -14.886 23.059 1.00 92.94 84 LEU A O 1
ATOM 664 N N . ALA A 1 85 ? -17.582 -15.796 21.169 1.00 93.44 85 ALA A N 1
ATOM 665 C CA . ALA A 1 85 ? -17.345 -17.194 21.558 1.00 93.44 85 ALA A CA 1
ATOM 666 C C . ALA A 1 85 ? -17.896 -17.554 22.958 1.00 93.44 85 ALA A C 1
ATOM 668 O O . ALA A 1 85 ? -17.272 -18.291 23.720 1.00 93.44 85 ALA A O 1
ATOM 669 N N . ASN A 1 86 ? -19.085 -17.034 23.288 1.00 92.62 86 ASN A N 1
ATOM 670 C CA . ASN A 1 86 ? -19.754 -17.244 24.576 1.00 92.62 86 ASN A CA 1
ATOM 671 C C . ASN A 1 86 ? -19.000 -16.654 25.790 1.00 92.62 86 ASN A C 1
ATOM 673 O O . ASN A 1 86 ? -19.230 -17.076 26.925 1.00 92.62 86 ASN A O 1
ATOM 677 N N . GLN A 1 87 ? -18.099 -15.698 25.550 1.00 90.75 87 GLN A N 1
ATOM 678 C CA . GLN A 1 87 ? -17.429 -14.872 26.552 1.00 90.75 87 GLN A CA 1
ATOM 679 C C . GLN A 1 87 ? -17.887 -13.418 26.405 1.00 90.75 87 GLN A C 1
ATOM 681 O O . GLN A 1 87 ? -18.107 -12.942 25.290 1.00 90.75 87 GLN A O 1
ATOM 686 N N . HIS A 1 88 ? -18.0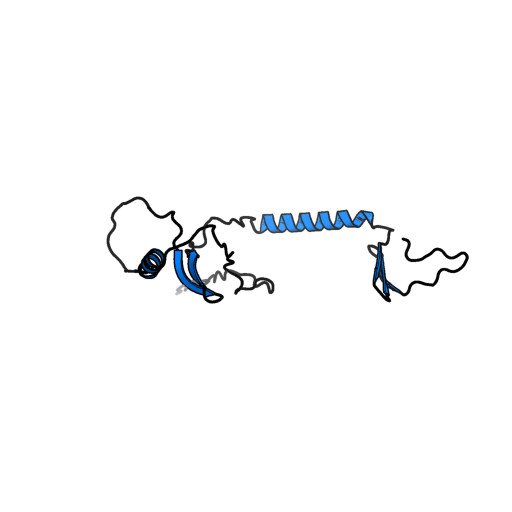34 -12.731 27.536 1.00 93.00 88 HIS A N 1
ATOM 687 C CA . HIS A 1 88 ? -18.440 -11.330 27.587 1.00 93.00 88 HIS A CA 1
ATOM 688 C C . HIS A 1 88 ? -17.202 -10.436 27.643 1.00 93.00 88 HIS A C 1
ATOM 690 O O . HIS A 1 88 ? -16.298 -10.663 28.449 1.00 93.00 88 HIS A O 1
ATOM 696 N N . TYR A 1 89 ? -17.187 -9.410 26.804 1.00 93.44 89 TYR A N 1
ATOM 697 C CA . TYR A 1 89 ? -16.151 -8.394 26.735 1.00 93.44 89 TYR A CA 1
ATOM 698 C C . TYR A 1 89 ? -16.782 -7.022 26.938 1.00 93.44 89 TYR A C 1
ATOM 700 O O . TYR A 1 89 ? -17.877 -6.751 26.448 1.00 93.44 89 TYR A O 1
ATOM 708 N N . LEU A 1 90 ? -16.057 -6.148 27.631 1.00 95.06 90 LEU A N 1
ATOM 709 C CA . LEU A 1 90 ? -16.379 -4.731 27.684 1.00 95.06 90 LEU A CA 1
ATOM 710 C C . LEU A 1 90 ? -15.470 -3.996 26.700 1.00 95.06 90 LEU A C 1
ATOM 712 O O . LEU A 1 90 ? -14.264 -3.888 26.930 1.00 95.06 90 LEU A O 1
ATOM 716 N N . CYS A 1 91 ? -16.046 -3.503 25.612 1.00 94.12 91 CYS A N 1
ATOM 717 C CA . CYS A 1 91 ? -15.353 -2.680 24.635 1.00 94.12 91 CYS A CA 1
ATOM 718 C C . CYS A 1 91 ? -15.277 -1.238 25.147 1.00 94.12 91 CYS A C 1
ATOM 720 O O . CYS A 1 91 ? -16.280 -0.677 25.574 1.00 94.12 91 CYS A O 1
ATOM 722 N N . GLN A 1 92 ? -14.084 -0.644 25.100 1.00 93.56 92 GLN A N 1
ATOM 723 C CA . GLN A 1 92 ? -13.858 0.773 25.376 1.00 93.56 92 GLN A CA 1
ATOM 724 C C . GLN A 1 92 ? -13.472 1.454 24.060 1.00 93.56 92 GLN A C 1
ATOM 726 O O . GLN A 1 92 ? -12.361 1.270 23.566 1.00 93.56 92 GLN A O 1
ATOM 731 N N . ILE A 1 93 ? -14.397 2.217 23.487 1.00 93.25 93 ILE A N 1
ATOM 732 C CA . ILE A 1 93 ? -14.297 2.783 22.141 1.00 93.25 93 ILE A CA 1
ATOM 733 C C . ILE A 1 93 ? -13.964 4.275 22.262 1.00 93.25 93 ILE A C 1
ATOM 735 O O . ILE A 1 93 ? -14.729 5.015 22.876 1.00 93.25 93 ILE A O 1
ATOM 739 N N . PRO A 1 94 ? -12.825 4.757 21.740 1.00 92.06 94 PRO A N 1
ATOM 740 C CA . PRO A 1 94 ? -12.479 6.171 21.826 1.00 92.06 94 PRO A CA 1
ATOM 741 C C . PRO A 1 94 ? -13.400 7.016 20.944 1.00 92.06 94 PRO A C 1
ATOM 743 O O . PRO A 1 94 ? -13.514 6.772 19.742 1.00 92.06 94 PRO A O 1
ATOM 746 N N . ARG A 1 95 ? -14.000 8.057 21.528 1.00 87.19 95 ARG A N 1
ATOM 747 C CA . ARG A 1 95 ? -14.713 9.080 20.767 1.00 87.19 95 ARG A CA 1
ATOM 748 C C . ARG A 1 95 ? -13.710 9.978 20.074 1.00 87.19 95 ARG A C 1
ATOM 750 O O . ARG A 1 95 ? -12.844 10.588 20.707 1.00 87.19 95 ARG A O 1
ATOM 757 N N . LEU A 1 96 ? -13.868 10.096 18.768 1.00 82.75 96 LEU A N 1
ATOM 758 C CA . LEU A 1 96 ? -13.153 11.093 17.999 1.00 82.75 96 LEU A CA 1
ATOM 759 C C . LEU A 1 96 ? -13.929 12.390 18.150 1.00 82.75 96 LEU A C 1
ATOM 761 O O . LEU A 1 96 ? -15.022 12.535 17.614 1.00 82.75 96 LEU A O 1
ATOM 765 N N . VAL A 1 97 ? -13.390 13.314 18.940 1.00 76.25 97 VAL A N 1
ATOM 766 C CA . VAL A 1 97 ? -13.880 14.689 18.902 1.00 76.25 97 VAL A CA 1
ATOM 767 C C . VAL A 1 97 ? -13.595 15.182 17.492 1.00 76.25 97 VAL A C 1
ATOM 769 O O . VAL A 1 97 ? -12.432 15.164 17.077 1.00 76.25 97 VAL A O 1
ATOM 772 N N . ASP A 1 98 ? -14.636 15.607 16.773 1.00 63.28 98 ASP A N 1
ATOM 773 C CA . ASP A 1 98 ? -14.487 16.402 15.560 1.00 63.28 98 ASP A CA 1
ATOM 774 C C . ASP A 1 98 ? -13.714 17.657 15.959 1.00 63.28 98 ASP A C 1
ATOM 776 O O . ASP A 1 98 ? -14.276 18.666 16.391 1.00 63.28 98 ASP A O 1
ATOM 780 N N . GLN A 1 99 ? -12.385 17.586 15.903 1.00 49.56 99 GLN A N 1
ATOM 781 C CA . GLN A 1 99 ? -11.580 18.777 16.035 1.00 49.56 99 GLN A CA 1
ATOM 782 C C . GLN A 1 99 ? -12.038 19.688 14.891 1.00 49.56 99 GLN A C 1
ATOM 784 O O . GLN A 1 99 ? -11.935 19.267 13.732 1.00 49.56 99 GLN A O 1
ATOM 789 N N . PRO A 1 100 ? -12.535 20.917 15.165 1.00 47.28 100 PRO A N 1
ATOM 790 C CA . PRO A 1 100 ? -12.688 21.903 14.102 1.00 47.28 100 PRO A CA 1
ATOM 791 C C . PRO A 1 100 ? -11.344 21.929 13.392 1.00 47.28 100 PRO A C 1
ATOM 793 O O . PRO A 1 100 ? -10.354 22.032 14.122 1.00 47.28 100 PRO A O 1
ATOM 796 N N . PRO A 1 101 ? -11.315 21.732 12.054 1.00 45.41 101 PRO A N 1
ATOM 797 C CA . PRO A 1 101 ? -10.174 21.225 11.293 1.00 45.41 101 PRO A CA 1
ATOM 798 C C . PRO A 1 101 ? -8.909 21.730 11.941 1.00 45.41 101 PRO A C 1
ATOM 800 O O . PRO A 1 101 ? -8.618 22.929 11.856 1.00 45.41 101 PRO A O 1
ATOM 803 N N . SER A 1 102 ? -8.297 20.867 12.759 1.00 40.97 102 SER A N 1
ATOM 804 C CA . SER A 1 102 ? -7.317 21.346 13.710 1.00 40.97 102 SER A CA 1
ATOM 805 C C . SER A 1 102 ? -6.253 22.050 12.894 1.00 40.97 102 SER A C 1
ATOM 807 O O . SER A 1 102 ? -5.765 21.549 11.881 1.00 40.97 102 SER A O 1
ATOM 809 N N . SER A 1 103 ? -5.865 23.236 13.345 1.00 42.94 103 SER A N 1
ATOM 810 C CA . SER A 1 103 ? -4.671 23.932 12.875 1.00 42.94 103 SER A CA 1
ATOM 811 C C . SER A 1 103 ? -3.383 23.151 13.200 1.00 42.94 103 SER A C 1
ATOM 813 O O . SER A 1 103 ? -2.316 23.749 13.298 1.00 42.94 103 SER A O 1
ATOM 815 N N . HIS A 1 104 ? -3.487 21.832 13.395 1.00 39.84 104 HIS A N 1
ATOM 816 C CA . HIS A 1 104 ? -2.436 20.839 13.493 1.00 39.84 104 HIS A CA 1
ATOM 817 C C . HIS A 1 104 ? -2.510 19.944 12.263 1.00 39.84 104 HIS A C 1
ATOM 819 O O . HIS A 1 104 ? -3.106 18.868 12.276 1.00 39.84 104 HIS A O 1
ATOM 825 N N . PRO A 1 105 ? -1.866 20.374 11.180 1.00 44.41 105 PRO A N 1
ATOM 826 C CA . PRO A 1 105 ? -1.690 19.558 10.015 1.00 44.41 105 PRO A CA 1
ATOM 827 C C . PRO A 1 105 ? -0.514 18.652 10.383 1.00 44.41 105 PRO A C 1
ATOM 829 O O . PRO A 1 105 ? 0.642 18.986 10.151 1.00 44.41 105 PRO A O 1
ATOM 832 N N . ASN A 1 106 ? -0.763 17.483 10.972 1.00 46.47 106 ASN A N 1
ATOM 833 C CA . ASN A 1 106 ? 0.279 16.448 10.933 1.00 46.47 106 ASN A CA 1
ATOM 834 C C . ASN A 1 106 ? 0.528 15.963 9.484 1.00 46.47 106 ASN A C 1
ATOM 836 O O . ASN A 1 106 ? 1.479 15.231 9.235 1.00 46.47 106 ASN A O 1
ATOM 840 N N . GLU A 1 107 ? -0.217 16.511 8.517 1.00 55.00 107 GLU A N 1
ATOM 841 C CA . GLU A 1 107 ? 0.197 16.753 7.135 1.00 55.00 107 GLU A CA 1
ATOM 842 C C . GLU A 1 107 ? 0.348 18.266 6.844 1.00 55.00 107 GLU A C 1
ATOM 844 O O . GLU A 1 107 ? -0.458 18.851 6.126 1.00 55.00 107 GLU A O 1
ATOM 849 N N . THR A 1 108 ? 1.366 18.958 7.385 1.00 55.50 108 THR A N 1
ATOM 850 C CA . THR A 1 108 ? 1.722 20.321 6.906 1.00 55.50 108 THR A CA 1
ATOM 851 C C . THR A 1 108 ? 2.866 20.289 5.910 1.00 55.50 108 THR A C 1
ATOM 853 O O . THR A 1 108 ? 3.758 21.133 5.934 1.00 55.50 108 THR A O 1
ATOM 856 N N . LEU A 1 109 ? 2.862 19.338 4.981 1.00 60.47 109 LEU A N 1
ATOM 857 C CA . LEU A 1 109 ? 3.519 19.661 3.725 1.00 60.47 109 LEU A CA 1
ATOM 858 C C . LEU A 1 109 ? 2.583 20.644 3.035 1.00 60.47 109 LEU A C 1
ATOM 860 O O . LEU A 1 109 ? 1.487 20.280 2.612 1.00 60.47 109 LEU A O 1
ATOM 864 N N . SER A 1 110 ? 2.999 21.912 2.958 1.00 81.94 110 SER A N 1
ATOM 865 C CA . SER A 1 110 ? 2.373 22.841 2.021 1.00 81.94 110 SER A CA 1
ATOM 866 C C . SER A 1 110 ? 2.255 2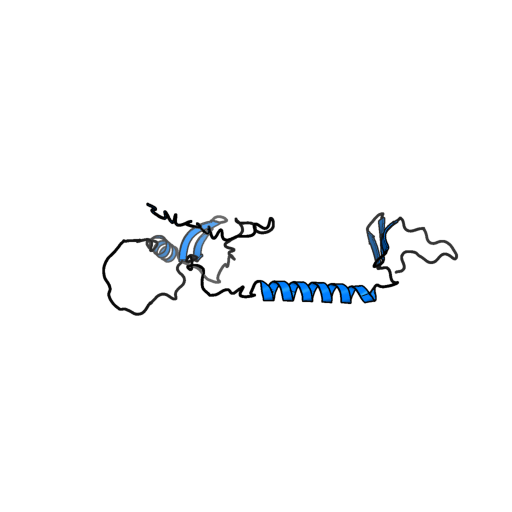2.124 0.677 1.00 81.94 110 SER A C 1
ATOM 868 O O . SER A 1 110 ? 3.144 21.348 0.317 1.00 81.94 110 SER A O 1
ATOM 870 N N . LYS A 1 111 ? 1.198 22.389 -0.097 1.00 80.81 111 LYS A N 1
ATOM 871 C CA . LYS A 1 111 ? 1.068 21.827 -1.455 1.00 80.81 111 LYS A CA 1
ATOM 872 C C . LYS A 1 111 ? 2.374 21.982 -2.251 1.00 80.81 111 LYS A C 1
ATOM 874 O O . LYS A 1 111 ? 2.787 21.067 -2.950 1.00 80.81 111 LYS A O 1
ATOM 879 N N . GLN A 1 112 ? 3.075 23.096 -2.031 1.00 84.25 112 GLN A N 1
ATOM 880 C CA . GLN A 1 112 ? 4.388 23.379 -2.610 1.00 84.25 112 GLN A CA 1
ATOM 881 C C . GLN A 1 112 ? 5.499 22.430 -2.135 1.00 84.25 112 GLN A C 1
ATOM 883 O O . GLN A 1 112 ? 6.320 22.000 -2.944 1.00 84.25 112 GLN A O 1
ATOM 888 N N . ASP A 1 113 ? 5.549 22.094 -0.846 1.00 86.81 113 ASP A N 1
ATOM 889 C CA . ASP A 1 113 ? 6.530 21.141 -0.322 1.00 86.81 113 ASP A CA 1
ATOM 890 C C . ASP A 1 113 ? 6.240 19.728 -0.832 1.00 86.81 113 ASP A C 1
ATOM 892 O O . ASP A 1 113 ? 7.161 19.022 -1.236 1.00 86.81 113 ASP A O 1
ATOM 896 N N . HIS A 1 114 ? 4.964 19.341 -0.909 1.00 83.38 114 HIS A N 1
ATOM 897 C CA . HIS A 1 114 ? 4.558 18.062 -1.485 1.00 83.38 114 HIS A CA 1
ATOM 898 C C . HIS A 1 114 ? 4.968 17.947 -2.963 1.00 83.38 114 HIS A C 1
ATOM 900 O O . HIS A 1 114 ? 5.617 16.980 -3.357 1.00 83.38 114 HIS A O 1
ATOM 906 N N . GLU A 1 115 ? 4.673 18.963 -3.778 1.00 89.31 115 GLU A N 1
ATOM 907 C CA . GLU A 1 115 ? 5.089 19.022 -5.186 1.00 89.31 115 GLU A CA 1
ATOM 908 C C . GLU A 1 115 ? 6.614 18.965 -5.345 1.00 89.31 115 GLU A C 1
ATOM 910 O O . GLU A 1 115 ? 7.137 18.275 -6.226 1.00 89.31 115 GLU A O 1
ATOM 915 N N . LYS A 1 116 ? 7.350 19.651 -4.467 1.00 93.75 116 LYS A N 1
ATOM 916 C CA . LYS A 1 116 ? 8.815 19.632 -4.453 1.00 93.75 116 LYS A CA 1
ATOM 917 C C . LYS A 1 116 ? 9.363 18.246 -4.117 1.00 93.75 116 LYS A C 1
ATOM 919 O O . LYS A 1 116 ? 10.311 17.796 -4.768 1.00 93.75 116 LYS A O 1
ATOM 924 N N . GLU A 1 117 ? 8.789 17.564 -3.131 1.00 91.69 117 GLU A N 1
ATOM 925 C CA . GLU A 1 117 ? 9.184 16.201 -2.776 1.00 91.69 117 GLU A CA 1
ATOM 926 C C . GLU A 1 117 ? 8.816 15.199 -3.876 1.00 91.69 117 GLU A C 1
ATOM 928 O O . GLU A 1 117 ? 9.646 14.356 -4.219 1.00 91.69 117 GLU A O 1
ATOM 933 N N . LEU A 1 118 ? 7.660 15.347 -4.530 1.00 92.94 118 LEU A N 1
ATOM 934 C CA . LEU A 1 118 ? 7.295 14.565 -5.717 1.00 92.94 118 LEU A CA 1
ATOM 935 C C . LEU A 1 118 ? 8.302 14.759 -6.858 1.00 92.94 118 LEU A C 1
ATOM 937 O O . LEU A 1 118 ? 8.780 13.787 -7.449 1.00 92.94 118 LEU A O 1
ATOM 941 N N . ALA A 1 119 ? 8.677 16.003 -7.161 1.00 95.38 119 ALA A N 1
ATOM 942 C CA . ALA A 1 119 ? 9.665 16.304 -8.194 1.00 95.38 119 ALA A CA 1
ATOM 943 C C . ALA A 1 119 ? 11.046 15.711 -7.857 1.00 95.38 119 ALA A C 1
ATOM 945 O O . ALA A 1 119 ? 11.717 15.139 -8.728 1.00 95.38 119 ALA A O 1
ATOM 946 N N . ARG A 1 120 ? 11.463 15.789 -6.585 1.00 96.00 120 ARG A N 1
ATOM 947 C CA . ARG A 1 120 ? 12.698 15.163 -6.092 1.00 96.00 120 ARG A CA 1
ATOM 948 C C . ARG A 1 120 ? 12.640 13.642 -6.228 1.00 96.00 120 ARG A C 1
ATOM 950 O O . ARG A 1 120 ? 13.594 13.055 -6.739 1.00 96.00 120 ARG A O 1
ATOM 957 N N . ALA A 1 121 ? 11.549 13.015 -5.793 1.00 95.88 121 ALA A N 1
ATOM 958 C CA . ALA A 1 121 ? 11.355 11.570 -5.846 1.00 95.88 121 ALA A CA 1
ATOM 959 C C . ALA A 1 121 ? 11.390 11.056 -7.289 1.00 95.88 121 ALA A C 1
ATOM 961 O O . ALA A 1 121 ? 12.142 10.127 -7.582 1.00 95.88 121 ALA A O 1
ATOM 962 N N . ASN A 1 122 ? 10.688 11.728 -8.208 1.00 94.75 122 ASN A N 1
ATOM 963 C CA . ASN A 1 122 ? 10.733 11.421 -9.638 1.00 94.75 122 ASN A CA 1
ATOM 964 C C . ASN A 1 122 ? 12.160 11.521 -10.188 1.00 94.75 122 ASN A C 1
ATOM 966 O O . ASN A 1 122 ? 12.658 10.582 -10.807 1.00 94.75 122 ASN A O 1
ATOM 970 N N . THR A 1 123 ? 12.859 12.627 -9.916 1.00 95.94 123 THR A N 1
ATOM 971 C CA . THR A 1 123 ? 14.239 12.836 -10.388 1.00 95.94 123 THR A CA 1
ATOM 972 C C . THR A 1 123 ? 15.185 11.751 -9.874 1.00 95.94 123 THR A C 1
ATOM 974 O O . THR A 1 123 ? 15.975 11.196 -10.641 1.00 95.94 123 THR A O 1
ATOM 977 N N . ARG A 1 124 ? 15.095 11.415 -8.583 1.00 95.31 124 ARG A N 1
ATOM 978 C CA . ARG A 1 124 ? 15.906 10.362 -7.966 1.00 95.31 124 ARG A CA 1
ATOM 979 C C . ARG A 1 124 ? 15.570 8.986 -8.545 1.00 95.31 124 ARG A C 1
ATOM 981 O O . ARG A 1 124 ? 16.488 8.229 -8.848 1.00 95.31 124 ARG A O 1
ATOM 988 N N . GLY A 1 125 ? 14.289 8.686 -8.756 1.00 92.75 125 GLY A N 1
ATOM 989 C CA . GLY A 1 125 ? 13.834 7.457 -9.408 1.00 92.75 125 GLY A CA 1
ATOM 990 C C . GLY A 1 125 ? 14.455 7.282 -10.795 1.00 92.75 125 GLY A C 1
ATOM 991 O O . GLY A 1 125 ? 15.047 6.244 -11.082 1.00 92.75 125 GLY A O 1
ATOM 992 N N . TRP A 1 126 ? 14.446 8.334 -11.617 1.00 89.31 126 TRP A N 1
ATOM 993 C CA . TRP A 1 126 ? 15.094 8.320 -12.933 1.00 89.31 126 TRP A CA 1
ATOM 994 C C . TRP A 1 126 ? 16.609 8.108 -12.867 1.00 89.31 126 TRP A C 1
ATOM 996 O O . TRP A 1 126 ? 17.179 7.431 -13.723 1.00 89.31 126 TRP A O 1
ATOM 1006 N N . GLN A 1 127 ? 17.286 8.666 -11.861 1.00 92.00 127 GLN A N 1
ATOM 1007 C CA . GLN A 1 127 ? 18.726 8.465 -11.678 1.00 92.00 127 GLN A CA 1
ATOM 1008 C C . GLN A 1 127 ? 19.075 7.005 -11.371 1.00 92.00 127 GLN A C 1
ATOM 1010 O O . GLN A 1 127 ? 20.066 6.511 -11.904 1.00 92.00 127 GLN A O 1
ATOM 1015 N N . LEU A 1 128 ? 18.258 6.308 -10.576 1.00 90.94 128 LEU A N 1
ATOM 1016 C CA . LEU A 1 128 ? 18.475 4.894 -10.245 1.00 90.94 128 LEU A CA 1
ATOM 1017 C C . LEU A 1 128 ? 18.417 3.992 -11.486 1.00 90.94 128 LEU A C 1
ATOM 1019 O O . LEU A 1 128 ? 19.170 3.026 -11.584 1.00 90.94 128 LEU A O 1
ATOM 1023 N N . LEU A 1 129 ? 17.590 4.345 -12.474 1.00 88.44 129 LEU A N 1
ATOM 1024 C CA . LEU A 1 129 ? 17.464 3.583 -13.718 1.00 88.44 129 LEU A CA 1
ATOM 1025 C C . LEU A 1 129 ? 18.668 3.744 -14.661 1.00 88.44 129 LEU A C 1
ATOM 1027 O O . LEU A 1 129 ? 18.852 2.918 -15.555 1.00 88.44 129 LEU A O 1
ATOM 1031 N N . LYS A 1 130 ? 19.535 4.751 -14.461 1.00 87.88 130 LYS A N 1
ATOM 1032 C CA . LYS A 1 130 ? 20.710 4.978 -15.326 1.00 87.88 130 LYS A CA 1
ATOM 1033 C C . LYS A 1 130 ? 21.673 3.791 -15.355 1.00 87.88 130 LYS A C 1
ATOM 1035 O O . LYS A 1 130 ? 22.237 3.509 -16.405 1.00 87.88 130 LYS A O 1
ATOM 1040 N N . GLY A 1 131 ? 21.836 3.065 -14.245 1.00 86.50 131 GLY A N 1
ATOM 1041 C CA . GLY A 1 131 ? 22.702 1.875 -14.190 1.00 86.50 131 GLY A CA 1
ATOM 1042 C C . GLY A 1 131 ? 22.237 0.722 -15.092 1.00 86.50 131 GLY A C 1
ATOM 1043 O O . GLY A 1 131 ? 23.023 -0.155 -15.445 1.00 86.50 131 GLY A O 1
ATOM 1044 N N . MET A 1 132 ? 20.971 0.740 -15.516 1.00 89.69 132 MET A N 1
ATOM 1045 C CA . MET A 1 132 ? 20.414 -0.232 -16.458 1.00 89.69 132 MET A CA 1
ATOM 1046 C C . MET A 1 132 ? 20.655 0.163 -17.921 1.00 89.69 132 MET A C 1
ATOM 1048 O O . MET A 1 132 ? 20.270 -0.574 -18.824 1.00 89.69 132 MET A O 1
ATOM 1052 N N . GLN A 1 133 ? 21.265 1.319 -18.195 1.00 90.25 133 GLN A N 1
ATOM 1053 C CA . GLN A 1 133 ? 21.523 1.749 -19.563 1.00 90.25 133 GLN A CA 1
ATOM 1054 C C . GLN A 1 133 ? 22.503 0.792 -20.251 1.00 90.25 133 GLN A C 1
ATOM 1056 O O . GLN A 1 133 ? 23.608 0.559 -19.773 1.00 90.25 133 GLN A O 1
ATOM 1061 N N . GLY A 1 134 ? 22.074 0.216 -21.376 1.00 88.19 134 GLY A N 1
ATOM 1062 C CA . GLY A 1 134 ? 22.841 -0.802 -22.101 1.00 88.19 134 GLY A CA 1
ATOM 1063 C C . GLY A 1 134 ? 22.755 -2.213 -21.508 1.00 88.19 134 GLY A C 1
ATOM 1064 O O . GLY A 1 134 ? 23.214 -3.152 -22.152 1.00 88.19 134 GLY A O 1
ATOM 1065 N N . ASN A 1 135 ? 22.114 -2.383 -20.347 1.00 89.88 135 ASN A N 1
ATOM 1066 C CA . ASN A 1 135 ? 21.919 -3.669 -19.685 1.00 89.88 135 ASN A CA 1
ATOM 1067 C C . ASN A 1 135 ? 20.439 -4.079 -19.704 1.00 89.88 135 ASN A C 1
ATOM 1069 O O . ASN A 1 135 ? 19.530 -3.246 -19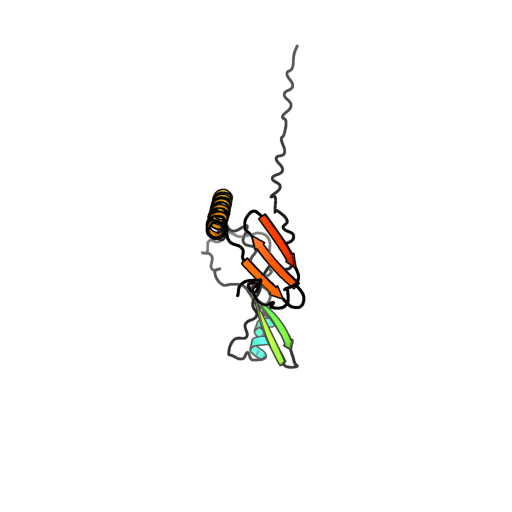.730 1.00 89.88 135 ASN A O 1
ATOM 1073 N N . CYS A 1 136 ? 20.188 -5.385 -19.671 1.00 92.25 136 CYS A N 1
ATOM 1074 C CA . CYS A 1 136 ? 18.840 -5.934 -19.571 1.00 92.25 136 CYS A CA 1
ATOM 1075 C C . CYS A 1 136 ? 18.731 -6.814 -18.332 1.00 92.25 136 CYS A C 1
ATOM 1077 O O . CYS A 1 136 ? 19.677 -7.522 -17.994 1.00 92.25 136 CYS A O 1
ATOM 1079 N N . ILE A 1 137 ? 17.561 -6.799 -17.702 1.00 92.19 137 ILE A N 1
ATOM 1080 C CA . ILE A 1 137 ? 17.208 -7.731 -16.633 1.00 92.19 137 ILE A CA 1
ATOM 1081 C C . ILE A 1 137 ? 16.300 -8.824 -17.181 1.00 92.19 137 ILE A C 1
ATOM 1083 O O . ILE A 1 137 ? 15.538 -8.610 -18.134 1.00 92.19 137 ILE A O 1
ATOM 1087 N N . TYR A 1 138 ? 16.395 -9.991 -16.560 1.00 92.19 138 TYR A N 1
ATOM 1088 C CA . TYR A 1 138 ? 15.713 -11.200 -16.980 1.00 92.19 138 TYR A CA 1
ATOM 1089 C C . TYR A 1 138 ? 14.913 -11.777 -15.825 1.00 92.19 138 TYR A C 1
ATOM 1091 O O . TYR A 1 138 ? 15.366 -11.779 -14.685 1.00 92.19 138 TYR A O 1
ATOM 1099 N N . TYR A 1 139 ? 13.720 -12.263 -16.137 1.00 92.25 139 TYR A N 1
ATOM 1100 C CA . TYR A 1 139 ? 12.856 -12.950 -15.190 1.00 92.25 139 TYR A CA 1
ATOM 1101 C C . TYR A 1 139 ? 12.190 -14.117 -15.906 1.00 92.25 139 TYR A C 1
ATOM 1103 O O . TYR A 1 139 ? 11.734 -13.968 -17.039 1.00 92.25 139 TYR A O 1
ATOM 1111 N N . TRP A 1 140 ? 12.124 -15.278 -15.269 1.00 87.88 140 TRP A N 1
ATOM 1112 C CA . TRP A 1 140 ? 11.429 -16.440 -15.811 1.00 87.88 140 TRP A CA 1
ATOM 1113 C C . TRP A 1 140 ? 10.449 -16.975 -14.772 1.00 87.88 140 TRP A C 1
ATOM 1115 O O . TRP A 1 140 ? 10.765 -17.064 -13.588 1.00 87.88 140 TRP A O 1
ATOM 1125 N N . SER A 1 141 ? 9.240 -17.305 -15.222 1.00 84.19 141 SER A N 1
ATOM 1126 C CA . SER A 1 141 ? 8.196 -17.877 -14.374 1.00 84.19 141 SER A CA 1
ATOM 1127 C C . SER A 1 141 ? 7.334 -18.824 -15.198 1.00 84.19 141 SER A C 1
ATOM 1129 O O . SER A 1 141 ? 6.654 -18.418 -16.147 1.00 84.19 141 SER A O 1
ATOM 1131 N N . GLY A 1 142 ? 7.406 -20.111 -14.858 1.00 86.19 142 GLY A N 1
ATOM 1132 C CA . GLY A 1 142 ? 6.724 -21.176 -15.586 1.00 86.19 142 GLY A CA 1
ATOM 1133 C C . GLY A 1 142 ? 7.163 -21.265 -17.052 1.00 86.19 142 GLY A C 1
ATOM 1134 O O . GLY A 1 142 ? 8.344 -21.416 -17.350 1.00 86.19 142 GLY A O 1
ATOM 1135 N N . TRP A 1 143 ? 6.193 -21.187 -17.966 1.00 87.56 143 TRP A N 1
ATOM 1136 C CA . TRP A 1 143 ? 6.376 -21.380 -19.413 1.00 87.56 143 TRP A CA 1
ATOM 1137 C C . TRP A 1 143 ? 7.005 -20.172 -20.133 1.00 87.56 143 TRP A C 1
ATOM 1139 O O . TRP A 1 143 ? 7.473 -20.293 -21.266 1.00 87.56 143 TRP A O 1
ATOM 1149 N N . TRP A 1 144 ? 7.032 -19.000 -19.493 1.00 92.19 144 TRP A N 1
ATOM 1150 C CA . TRP A 1 144 ? 7.470 -17.751 -20.115 1.00 92.19 144 TRP A CA 1
ATOM 1151 C C . TRP A 1 144 ? 8.750 -17.201 -19.494 1.00 92.19 144 TRP A C 1
ATOM 1153 O O . TRP A 1 144 ? 8.952 -17.223 -18.279 1.00 92.19 144 TRP A O 1
ATOM 1163 N N . SER A 1 145 ? 9.595 -16.639 -20.354 1.00 93.25 145 SER A N 1
ATOM 1164 C CA . SER A 1 145 ? 10.710 -15.779 -19.972 1.00 93.25 145 SER A CA 1
ATOM 1165 C C . SER A 1 145 ? 10.476 -14.353 -20.436 1.00 93.25 145 SER A C 1
ATOM 1167 O O . SER A 1 145 ? 9.876 -14.100 -21.481 1.00 93.25 145 SER A O 1
ATOM 1169 N N . TYR A 1 146 ? 10.983 -13.423 -19.641 1.00 94.50 146 TYR A N 1
ATOM 1170 C CA . TYR A 1 146 ? 10.828 -11.994 -19.817 1.00 94.50 146 TYR A CA 1
ATOM 1171 C C . TYR A 1 146 ? 12.192 -11.330 -19.832 1.00 94.50 146 TYR A C 1
ATOM 1173 O O . TYR A 1 146 ? 13.095 -11.681 -19.071 1.00 94.50 146 TYR A O 1
ATOM 1181 N N . ARG A 1 147 ? 12.319 -10.329 -20.695 1.00 92.94 147 ARG A N 1
ATOM 1182 C CA . ARG A 1 147 ? 13.454 -9.419 -20.732 1.00 92.94 147 ARG A CA 1
ATOM 1183 C C . ARG A 1 147 ? 12.949 -7.998 -20.671 1.00 92.94 147 ARG A C 1
ATOM 1185 O O . ARG A 1 147 ? 12.119 -7.619 -21.494 1.00 92.94 147 ARG A O 1
ATOM 1192 N N . TYR A 1 148 ? 13.518 -7.207 -19.778 1.00 93.81 148 TYR A N 1
ATOM 1193 C CA . TYR A 1 148 ? 13.343 -5.763 -19.770 1.00 93.81 148 TYR A CA 1
ATOM 1194 C C . TYR A 1 148 ? 14.687 -5.084 -20.005 1.00 93.81 148 TYR A C 1
ATOM 1196 O O . TYR A 1 148 ? 15.655 -5.349 -19.296 1.00 93.81 148 TYR A O 1
ATOM 1204 N N . CYS A 1 149 ? 14.741 -4.213 -21.008 1.00 93.31 149 CYS A N 1
ATOM 1205 C CA . CYS A 1 149 ? 15.905 -3.384 -21.295 1.00 93.31 149 CYS A CA 1
ATOM 1206 C C . CYS A 1 149 ? 15.484 -1.915 -21.198 1.00 93.31 149 CYS A C 1
ATOM 1208 O O . CYS A 1 149 ? 14.524 -1.491 -21.857 1.00 93.31 149 CYS A O 1
ATOM 1210 N N . TYR A 1 150 ? 16.203 -1.137 -20.388 1.00 92.06 150 TYR A N 1
ATOM 1211 C CA . TYR A 1 150 ? 15.867 0.264 -20.150 1.00 92.06 150 TYR A CA 1
ATOM 1212 C C . TYR A 1 150 ? 15.911 1.073 -21.457 1.00 92.06 150 TYR A C 1
ATOM 1214 O O . TYR A 1 150 ? 16.888 1.014 -22.203 1.00 92.06 150 TYR A O 1
ATOM 1222 N N . GLY A 1 151 ? 14.823 1.787 -21.761 1.00 89.44 151 GLY A N 1
ATOM 1223 C CA . GLY A 1 151 ? 14.669 2.572 -22.994 1.00 89.44 151 GLY A CA 1
ATOM 1224 C C . GLY A 1 151 ? 14.367 1.773 -24.271 1.00 89.44 151 GLY A C 1
ATOM 1225 O O . GLY A 1 151 ? 14.143 2.386 -25.309 1.00 89.44 151 GLY A O 1
ATOM 1226 N N . GLN A 1 152 ? 14.329 0.435 -24.225 1.00 93.00 152 GLN A N 1
ATOM 1227 C CA . GLN A 1 152 ? 13.963 -0.403 -25.383 1.00 93.00 152 GLN A CA 1
ATOM 1228 C C . GLN A 1 152 ? 12.615 -1.108 -25.204 1.00 93.00 152 GLN A C 1
ATOM 1230 O O . GLN A 1 152 ? 11.908 -1.334 -26.183 1.00 93.00 152 GLN A O 1
ATOM 1235 N N . GLY A 1 153 ? 12.265 -1.470 -23.967 1.00 92.00 153 GLY A N 1
ATOM 1236 C CA . GLY A 1 153 ? 10.984 -2.086 -23.627 1.00 92.00 153 GLY A CA 1
ATOM 1237 C C . GLY A 1 153 ? 11.099 -3.513 -23.094 1.00 92.00 153 GLY A C 1
ATOM 1238 O O . GLY A 1 153 ? 12.174 -3.987 -22.713 1.00 92.00 153 GLY A O 1
ATOM 1239 N N . VAL A 1 154 ? 9.946 -4.181 -23.042 1.00 95.19 154 VAL A N 1
ATOM 1240 C CA . VAL A 1 154 ? 9.775 -5.536 -22.506 1.00 95.19 154 VAL A CA 1
ATOM 1241 C C . VAL A 1 154 ? 9.570 -6.523 -23.656 1.00 95.19 154 VAL A C 1
ATOM 1243 O O . VAL A 1 154 ? 8.839 -6.235 -24.601 1.00 95.19 154 VAL A O 1
ATOM 1246 N N . LYS A 1 155 ? 10.197 -7.701 -23.577 1.00 93.88 155 LYS A N 1
ATOM 1247 C CA . LYS A 1 155 ? 9.956 -8.832 -24.484 1.00 93.88 155 LYS A CA 1
ATOM 1248 C C . LYS A 1 155 ? 9.627 -10.096 -23.704 1.00 93.88 155 LYS A C 1
ATOM 1250 O O . LYS A 1 155 ? 10.260 -10.367 -22.686 1.00 93.88 155 LYS A O 1
ATOM 1255 N N . GLN A 1 156 ? 8.694 -10.878 -24.235 1.00 93.81 156 GLN A N 1
ATOM 1256 C CA . GLN A 1 156 ? 8.340 -12.214 -23.762 1.00 93.81 156 GLN A CA 1
ATOM 1257 C C . GLN A 1 156 ? 8.831 -13.256 -24.782 1.00 93.81 156 GLN A C 1
ATOM 1259 O O . GLN A 1 156 ? 8.726 -13.029 -25.987 1.00 93.81 156 GLN A O 1
ATOM 1264 N N . PHE A 1 157 ? 9.408 -14.365 -24.315 1.00 91.00 157 PHE A N 1
ATOM 1265 C CA . PHE A 1 157 ? 9.964 -15.427 -25.161 1.00 91.00 157 PHE A CA 1
ATOM 1266 C C . PHE A 1 157 ? 10.021 -16.779 -24.426 1.00 91.00 157 PHE A C 1
ATOM 1268 O O . PHE A 1 157 ? 9.880 -16.834 -23.203 1.00 91.00 157 PHE A O 1
ATOM 1275 N N . HIS A 1 158 ? 10.251 -17.867 -25.168 1.00 89.12 158 HIS A N 1
ATOM 1276 C CA . HIS A 1 158 ? 10.586 -19.182 -24.603 1.00 89.12 158 HIS A CA 1
ATOM 1277 C C . HIS A 1 158 ? 12.098 -19.376 -24.540 1.00 89.12 158 HIS A C 1
ATOM 1279 O O . HIS A 1 158 ? 12.810 -19.002 -25.473 1.00 89.12 158 HIS A O 1
ATOM 1285 N N . GLN A 1 159 ? 12.581 -19.987 -23.458 1.00 82.31 159 GLN A N 1
ATOM 1286 C CA . GLN A 1 159 ? 13.981 -20.395 -23.357 1.00 82.31 159 GLN A CA 1
ATOM 1287 C C . GLN A 1 159 ? 14.249 -21.485 -24.391 1.00 82.31 159 GLN A C 1
ATOM 1289 O O . GLN A 1 159 ? 13.489 -22.449 -24.497 1.00 82.31 159 GLN A O 1
ATOM 1294 N N . LEU A 1 160 ? 15.318 -21.322 -25.167 1.00 74.81 160 LEU A N 1
ATOM 1295 C CA . LEU A 1 160 ? 15.762 -22.387 -26.053 1.00 74.81 160 LEU A CA 1
ATOM 1296 C C . LEU A 1 160 ? 16.462 -23.467 -25.217 1.00 74.81 160 LEU A C 1
ATOM 1298 O O . LEU A 1 160 ? 17.175 -23.125 -24.268 1.00 74.81 160 LEU A O 1
ATOM 1302 N N . PRO A 1 161 ? 16.292 -24.757 -25.556 1.00 75.56 161 PRO A N 1
ATOM 1303 C CA . PRO A 1 161 ? 17.076 -25.819 -24.943 1.00 75.56 161 PRO A CA 1
ATOM 1304 C C . PRO A 1 161 ? 18.577 -25.529 -25.096 1.00 75.56 161 PRO A C 1
ATOM 1306 O O . PRO A 1 161 ? 18.982 -25.024 -26.148 1.00 75.56 161 PRO A O 1
ATOM 1309 N N . PRO A 1 162 ? 19.419 -25.863 -24.102 1.00 76.31 162 PRO A N 1
ATOM 1310 C CA . PRO A 1 162 ? 20.864 -25.732 -24.243 1.00 76.31 162 PRO A CA 1
ATOM 1311 C C . PRO A 1 162 ? 21.351 -26.517 -25.469 1.00 76.31 162 PRO A C 1
ATOM 1313 O O . PRO A 1 162 ? 21.179 -27.733 -25.543 1.00 76.31 162 PRO A O 1
ATOM 1316 N N . SER A 1 163 ? 21.958 -25.831 -26.438 1.00 75.56 163 SER A N 1
ATOM 1317 C CA . SER A 1 163 ? 22.559 -26.446 -27.627 1.00 75.56 163 SER A CA 1
ATOM 1318 C C . SER A 1 163 ? 24.070 -26.222 -27.640 1.00 75.56 163 SER A C 1
ATOM 1320 O O . SER A 1 163 ? 24.546 -25.174 -27.202 1.00 75.56 163 SER A O 1
ATOM 1322 N N . GLN A 1 164 ? 24.840 -27.191 -28.151 1.00 79.31 164 GLN A N 1
ATOM 1323 C CA . GLN A 1 164 ? 26.304 -27.090 -28.214 1.00 79.31 164 GLN A CA 1
ATOM 1324 C C . GLN A 1 164 ? 26.745 -25.799 -28.921 1.00 79.31 164 GLN A C 1
ATOM 1326 O O . GLN A 1 164 ? 26.356 -25.536 -30.055 1.00 79.31 164 GLN A O 1
ATOM 1331 N N . GLY A 1 165 ? 27.564 -24.997 -28.234 1.00 75.44 165 GLY A N 1
ATOM 1332 C CA . GLY A 1 165 ? 28.111 -23.742 -28.758 1.00 75.44 165 GLY A CA 1
ATOM 1333 C C . GLY A 1 165 ? 27.194 -22.518 -28.653 1.00 75.44 165 GLY A C 1
ATOM 1334 O O . GLY A 1 165 ? 27.626 -21.432 -29.032 1.00 75.44 165 GLY A O 1
ATOM 1335 N N . VAL A 1 166 ? 25.972 -22.647 -28.119 1.00 74.94 166 VAL A N 1
ATOM 1336 C CA . VAL A 1 166 ? 25.062 -21.509 -27.902 1.00 74.94 166 VAL A CA 1
ATOM 1337 C C . VAL A 1 166 ? 25.018 -21.159 -26.411 1.00 74.94 166 VAL A C 1
ATOM 1339 O O . VAL A 1 166 ? 24.706 -22.032 -25.598 1.00 74.94 166 VAL A O 1
ATOM 1342 N N . PRO A 1 167 ? 25.317 -19.905 -26.022 1.00 72.69 167 PRO A N 1
ATOM 1343 C CA . PRO A 1 167 ? 25.175 -19.460 -24.640 1.00 72.69 167 PRO A CA 1
ATOM 1344 C C . PRO A 1 167 ? 23.744 -19.652 -24.131 1.00 72.69 167 PRO A C 1
ATOM 1346 O O . PRO A 1 167 ? 22.782 -19.341 -24.836 1.00 72.69 167 PRO A O 1
ATOM 1349 N N . VAL A 1 168 ? 23.605 -20.137 -22.895 1.00 76.75 168 VAL A N 1
ATOM 1350 C CA . VAL A 1 168 ? 22.298 -20.276 -22.240 1.00 76.75 168 VAL A CA 1
ATOM 1351 C C . VAL A 1 168 ? 21.667 -18.890 -22.100 1.00 76.75 168 VAL A C 1
ATOM 1353 O O . VAL A 1 168 ? 22.302 -17.953 -21.616 1.00 76.75 168 VAL A O 1
ATOM 1356 N N . TYR A 1 169 ? 20.424 -18.762 -22.565 1.00 73.12 169 TYR A N 1
ATOM 1357 C CA . TYR A 1 169 ? 19.672 -17.514 -22.546 1.00 73.12 169 TYR A CA 1
ATOM 1358 C C . TYR A 1 169 ? 18.281 -17.735 -21.939 1.00 73.12 169 TYR A C 1
ATOM 1360 O O . TYR A 1 169 ? 17.549 -18.600 -22.430 1.00 73.12 169 TYR A O 1
ATOM 1368 N N . PRO A 1 170 ? 17.862 -16.946 -20.935 1.00 78.62 170 PRO A N 1
ATOM 1369 C CA . PRO A 1 170 ? 18.535 -15.781 -20.348 1.00 78.62 170 PRO A CA 1
ATOM 1370 C C . PRO A 1 170 ? 19.809 -16.131 -19.547 1.00 78.62 170 PRO A C 1
ATOM 1372 O O . PRO A 1 170 ? 19.928 -17.261 -19.079 1.00 78.62 170 PRO A O 1
ATOM 1375 N N . PRO A 1 171 ? 20.763 -15.188 -19.403 1.00 74.94 171 PRO A N 1
ATOM 1376 C CA . PRO A 1 171 ? 21.914 -15.370 -18.521 1.00 74.94 171 PRO A CA 1
ATOM 1377 C C . PRO A 1 171 ? 21.445 -15.521 -17.065 1.00 74.94 171 PRO A C 1
ATOM 1379 O O . PRO A 1 171 ? 20.571 -14.769 -16.626 1.00 74.94 171 PRO A O 1
ATOM 1382 N N . VAL A 1 172 ? 22.011 -16.506 -16.360 1.00 63.53 172 VAL A N 1
ATOM 1383 C CA . VAL A 1 172 ? 21.839 -16.737 -14.912 1.00 63.53 172 VAL A CA 1
ATOM 1384 C C . VAL A 1 172 ? 22.733 -15.829 -14.085 1.00 63.53 172 VAL A C 1
ATOM 1386 O O . VAL A 1 172 ? 23.876 -15.573 -14.527 1.00 63.53 172 VAL A O 1
#

Organism: Aureobasidium melanogenum (NCBI:txid46634)

pLDDT: mean 75.65, std 18.53, range [37.88, 96.0]